Protein AF-A0A970S6J8-F1 (afdb_monomer_lite)

Sequence (85 aa):
MQQLNPSEISALIKQRIGDLDTSATAKNEGTIVMVSDGIVRIHGLADAMYGEMIEFDGGLFGMALNLEQDSVGVVVLGNYLSLQE

Foldseek 3Di:
DPPPDVVVVVVVVVVCVVPDDPDDDDDWDWDFPDDDPQKTKTFTPQVDDAQDWDADPPRWIWGFHDDDPGITITGTPDDCPVDDD

Structure (mmCIF, N/CA/C/O backbone):
data_AF-A0A970S6J8-F1
#
_entry.id   AF-A0A970S6J8-F1
#
loop_
_atom_site.group_PDB
_atom_site.id
_atom_site.type_symbol
_atom_site.label_atom_id
_atom_site.label_alt_id
_atom_site.label_comp_id
_atom_site.label_asym_id
_atom_site.label_entity_id
_atom_site.label_seq_id
_atom_site.pdbx_PDB_ins_code
_atom_site.Cartn_x
_atom_site.Cartn_y
_atom_site.Cartn_z
_atom_site.occupancy
_atom_site.B_iso_or_equiv
_atom_site.auth_seq_id
_atom_site.auth_comp_id
_atom_site.auth_asym_id
_atom_site.auth_atom_id
_atom_site.pdbx_PDB_model_num
ATOM 1 N N . MET A 1 1 ? -8.567 16.229 38.944 1.00 44.41 1 MET A N 1
ATOM 2 C CA . MET A 1 1 ? -8.095 15.080 38.146 1.00 44.41 1 MET A CA 1
ATOM 3 C C . MET A 1 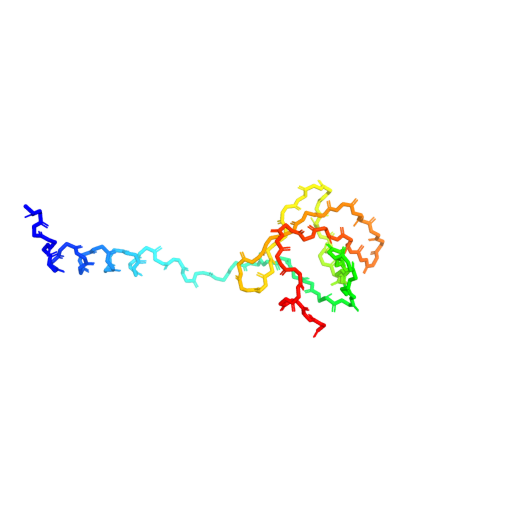1 ? -9.294 14.179 37.936 1.00 44.41 1 MET A C 1
ATOM 5 O O . MET A 1 1 ? -9.836 13.716 38.930 1.00 44.41 1 MET A O 1
ATOM 9 N N . GLN A 1 2 ? -9.791 14.043 36.705 1.00 52.12 2 GLN A N 1
ATOM 10 C CA . GLN A 1 2 ? -10.905 13.130 36.440 1.00 52.12 2 GLN A CA 1
ATOM 11 C C . GLN A 1 2 ? -10.400 11.705 36.682 1.00 52.12 2 GLN A C 1
ATOM 13 O O . GLN A 1 2 ? -9.468 11.253 36.021 1.00 52.12 2 GLN A O 1
ATOM 18 N N . GLN A 1 3 ? -10.948 11.054 37.704 1.00 58.41 3 GLN A N 1
ATOM 19 C CA . GLN A 1 3 ? -10.729 9.641 37.981 1.00 58.41 3 GLN A CA 1
ATOM 20 C C . GLN A 1 3 ? -11.295 8.873 36.783 1.00 58.41 3 GLN A C 1
ATOM 22 O O . GLN A 1 3 ? -12.508 8.853 36.597 1.00 58.41 3 GLN A O 1
ATOM 27 N N . LEU A 1 4 ? -10.434 8.291 35.941 1.00 60.59 4 LEU A N 1
ATOM 28 C CA . LEU A 1 4 ? -10.892 7.317 34.954 1.00 60.59 4 LEU A CA 1
ATOM 29 C C . LEU A 1 4 ? -11.518 6.157 35.731 1.00 60.59 4 LEU A C 1
ATOM 31 O O . LEU A 1 4 ? -10.811 5.416 36.415 1.00 60.59 4 LEU A O 1
ATOM 35 N N . ASN A 1 5 ? -12.840 6.027 35.653 1.00 72.69 5 ASN A N 1
ATOM 36 C CA . ASN A 1 5 ? -13.560 4.933 36.279 1.00 72.69 5 ASN A CA 1
ATOM 37 C C . ASN A 1 5 ? -13.288 3.649 35.474 1.00 72.69 5 ASN A C 1
ATOM 39 O O . ASN A 1 5 ? -13.656 3.579 34.299 1.00 72.69 5 ASN A O 1
ATOM 43 N N . PRO A 1 6 ? -12.698 2.598 36.074 1.00 77.06 6 PRO A N 1
ATOM 44 C CA . PRO A 1 6 ? -12.415 1.335 35.379 1.00 77.06 6 PRO A CA 1
ATOM 45 C C . PRO A 1 6 ?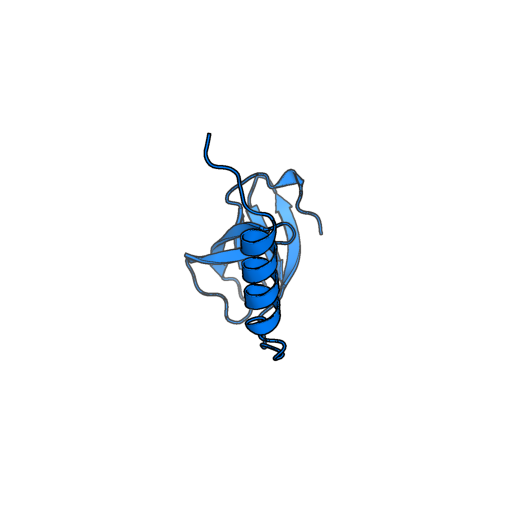 -13.664 0.693 34.752 1.00 77.06 6 PRO A C 1
ATOM 47 O O . PRO A 1 6 ? -13.578 -0.033 33.759 1.00 77.06 6 PRO A O 1
ATOM 50 N N . SER A 1 7 ? -14.837 0.990 35.317 1.00 78.94 7 SER A N 1
ATOM 51 C CA . SER A 1 7 ? -16.143 0.538 34.842 1.00 78.94 7 SER A CA 1
ATOM 52 C C . SER A 1 7 ? -16.494 1.073 33.450 1.00 78.94 7 SER A C 1
ATOM 54 O O . SER A 1 7 ? -17.056 0.330 32.650 1.00 78.94 7 SER A O 1
ATOM 56 N N . GLU A 1 8 ? -16.130 2.318 33.130 1.00 78.69 8 GLU A N 1
ATOM 57 C CA . GLU A 1 8 ? -16.398 2.926 31.816 1.00 78.69 8 GLU A CA 1
ATOM 58 C C . GLU A 1 8 ? -15.495 2.331 30.733 1.00 78.69 8 GLU A C 1
ATOM 60 O O . GLU A 1 8 ? -15.972 1.969 29.659 1.00 78.69 8 GLU A O 1
ATOM 65 N N . ILE A 1 9 ? -14.209 2.129 31.043 1.00 81.12 9 ILE A N 1
ATOM 66 C CA . ILE A 1 9 ? -13.264 1.449 30.143 1.00 81.12 9 ILE A CA 1
ATOM 67 C C . ILE A 1 9 ? -13.745 0.017 29.860 1.00 81.12 9 ILE A C 1
ATOM 69 O O . ILE A 1 9 ? -13.754 -0.430 28.714 1.00 81.12 9 ILE A O 1
ATOM 73 N N . SER A 1 10 ? -14.205 -0.690 30.897 1.00 85.00 10 SER A N 1
ATOM 74 C CA . SER A 1 10 ? -14.727 -2.055 30.766 1.00 85.00 10 SER A CA 1
ATOM 75 C C . SER A 1 10 ? -16.000 -2.115 29.917 1.00 85.00 10 SER A C 1
ATOM 77 O O . SER A 1 10 ? -16.164 -3.043 29.125 1.00 85.00 10 SER A O 1
ATOM 79 N N . ALA A 1 11 ? -16.899 -1.139 30.066 1.00 86.50 11 ALA A N 1
ATOM 80 C CA . ALA A 1 11 ? -18.116 -1.047 29.262 1.00 86.50 11 ALA A CA 1
ATOM 81 C C . ALA A 1 11 ? -17.795 -0.767 27.786 1.00 86.50 11 ALA A C 1
ATOM 83 O O . ALA A 1 11 ? -18.333 -1.443 26.911 1.00 86.50 11 ALA A O 1
ATOM 84 N N . LEU A 1 12 ? -16.856 0.145 27.516 1.00 86.38 12 LEU A N 1
ATOM 85 C CA . LEU A 1 12 ? -16.430 0.488 26.158 1.00 86.38 12 LEU A CA 1
ATOM 86 C C . LEU A 1 12 ? -15.791 -0.703 25.428 1.00 86.38 12 LEU A C 1
ATOM 88 O O . LEU A 1 12 ? -16.086 -0.942 24.258 1.00 86.38 12 LEU A O 1
ATOM 92 N N . ILE A 1 13 ? -14.935 -1.471 26.111 1.00 86.50 13 ILE A N 1
ATOM 93 C CA . ILE A 1 13 ? -14.319 -2.672 25.526 1.00 86.50 13 ILE A CA 1
ATOM 94 C C . ILE A 1 13 ? -15.387 -3.733 25.234 1.00 86.50 13 ILE A C 1
ATOM 96 O O . ILE A 1 13 ? -15.393 -4.299 24.144 1.00 86.50 13 ILE A O 1
ATOM 100 N N . LYS A 1 14 ? -16.324 -3.974 26.165 1.00 87.81 14 LYS A N 1
ATOM 101 C CA . LYS A 1 14 ? -17.433 -4.920 25.944 1.00 87.81 14 LYS A CA 1
ATOM 102 C C . LYS A 1 14 ? -18.303 -4.524 24.756 1.00 87.81 14 LYS A C 1
ATOM 104 O O . LYS A 1 14 ? -18.688 -5.398 23.988 1.00 87.81 14 LYS A O 1
ATOM 109 N N . GLN A 1 15 ? -18.577 -3.232 24.595 1.00 88.50 15 GLN A N 1
ATOM 110 C CA . GLN A 1 15 ? -19.324 -2.725 23.452 1.00 88.50 15 GLN A CA 1
ATOM 111 C C . GLN A 1 15 ? -18.576 -2.988 22.136 1.00 88.50 15 GLN A C 1
ATOM 113 O O . GLN A 1 15 ? -19.145 -3.594 21.240 1.00 88.50 15 GLN A O 1
ATOM 118 N N . ARG A 1 16 ? -17.277 -2.656 22.047 1.00 84.69 16 ARG A N 1
ATOM 119 C CA . ARG A 1 16 ? -16.466 -2.935 20.842 1.00 84.69 16 ARG A CA 1
ATOM 120 C C . ARG A 1 16 ? -16.386 -4.419 20.487 1.00 84.69 16 ARG A C 1
ATOM 122 O O . ARG A 1 16 ? -16.312 -4.745 19.311 1.00 84.69 16 ARG A O 1
ATOM 129 N N . ILE A 1 17 ? -16.369 -5.301 21.487 1.00 86.25 17 ILE A N 1
ATOM 130 C CA . ILE A 1 17 ? -16.405 -6.752 21.263 1.00 86.25 17 ILE A CA 1
ATOM 131 C C . ILE A 1 17 ? -17.779 -7.182 20.733 1.00 86.25 17 ILE A C 1
ATOM 133 O O . ILE A 1 17 ? -17.840 -8.028 19.849 1.00 86.25 17 ILE A O 1
ATOM 137 N N . GLY A 1 18 ? -18.869 -6.615 21.260 1.00 86.88 18 GLY A N 1
ATOM 138 C CA . GLY A 1 18 ? -20.227 -6.902 20.788 1.00 86.88 18 GLY A CA 1
ATOM 139 C C . GLY A 1 18 ? -20.499 -6.395 19.370 1.00 86.88 18 GLY A C 1
ATOM 140 O O . GLY A 1 18 ? -21.197 -7.066 18.617 1.00 86.88 18 GLY A O 1
ATOM 141 N N . ASP A 1 19 ? -19.908 -5.257 19.006 1.00 86.06 19 ASP A N 1
ATOM 142 C CA . ASP A 1 19 ? -20.040 -4.624 17.688 1.00 86.06 19 ASP A CA 1
ATOM 143 C C . ASP A 1 19 ? -19.047 -5.183 16.647 1.00 86.06 19 ASP A C 1
ATOM 145 O O . ASP A 1 19 ? -19.029 -4.727 15.502 1.00 86.06 19 ASP A O 1
ATOM 149 N N . LEU A 1 20 ? -18.193 -6.143 17.023 1.00 82.00 20 LEU A N 1
ATOM 150 C CA . LEU A 1 20 ? -17.241 -6.755 16.101 1.00 82.00 20 LEU A CA 1
ATOM 151 C C . LEU A 1 20 ? -17.990 -7.651 15.109 1.00 82.00 20 LEU A C 1
ATOM 153 O O . LEU A 1 20 ? -18.420 -8.756 15.444 1.00 82.00 20 LEU A O 1
ATOM 157 N N . ASP A 1 21 ? -18.110 -7.181 13.873 1.00 78.94 21 ASP A N 1
ATOM 158 C CA . ASP A 1 21 ? -18.621 -7.988 12.775 1.00 78.94 21 ASP A CA 1
ATOM 159 C C . ASP A 1 21 ? -17.620 -9.111 12.454 1.00 78.94 21 ASP A C 1
ATOM 161 O O . ASP A 1 21 ? -16.452 -8.866 12.150 1.00 78.94 21 ASP A O 1
ATOM 165 N N . THR A 1 22 ? -18.075 -10.357 12.579 1.00 79.38 22 THR A N 1
ATOM 166 C CA . THR A 1 22 ? -17.276 -11.571 12.330 1.00 79.38 22 THR A CA 1
ATOM 167 C C . THR A 1 22 ? -17.545 -12.167 10.950 1.00 79.38 22 THR A C 1
ATOM 169 O O . THR A 1 22 ? -17.059 -13.257 10.639 1.00 79.38 22 THR A O 1
ATOM 172 N N . SER A 1 23 ? -18.334 -11.482 10.119 1.00 81.50 23 SER A N 1
ATOM 173 C CA . SER A 1 23 ? -18.598 -11.918 8.756 1.00 81.50 23 SER A CA 1
ATOM 174 C C . SER A 1 23 ? -17.328 -11.876 7.901 1.00 81.50 23 SER A C 1
ATOM 176 O O . SER A 1 23 ? -16.472 -11.003 8.030 1.00 81.50 23 SER A O 1
ATOM 178 N N . ALA A 1 24 ? -17.183 -12.873 7.028 1.00 75.69 24 ALA A N 1
ATOM 179 C CA . ALA A 1 24 ? -16.077 -12.926 6.087 1.00 75.69 24 ALA A CA 1
ATOM 180 C C . ALA A 1 24 ? -16.357 -11.962 4.928 1.00 75.69 24 ALA A C 1
ATOM 182 O O . ALA A 1 24 ? -17.232 -12.217 4.098 1.00 75.69 24 ALA A O 1
ATOM 183 N N . THR A 1 25 ? -15.616 -10.861 4.864 1.00 75.94 25 THR A N 1
ATOM 184 C CA . THR A 1 25 ? -15.661 -9.937 3.729 1.00 75.94 25 THR A CA 1
ATOM 185 C C . THR A 1 25 ? -14.671 -10.396 2.668 1.00 75.94 25 THR A C 1
ATOM 187 O O . THR A 1 25 ? -13.490 -10.577 2.960 1.00 75.94 25 THR A O 1
ATOM 190 N N . ALA A 1 26 ? -15.129 -10.563 1.427 1.00 78.56 26 ALA A N 1
ATOM 191 C CA . ALA A 1 26 ? -14.217 -10.749 0.307 1.00 78.56 26 ALA A CA 1
ATOM 192 C C . ALA A 1 26 ? -13.412 -9.456 0.113 1.00 78.56 26 ALA A C 1
ATOM 194 O O . ALA A 1 26 ? -13.994 -8.386 -0.078 1.00 78.56 26 ALA A O 1
ATOM 195 N N . LYS A 1 27 ? -12.087 -9.556 0.197 1.00 83.44 27 LYS A N 1
ATOM 196 C CA . LYS A 1 27 ? -11.159 -8.464 -0.091 1.00 83.44 27 LYS A CA 1
ATOM 197 C C . LYS A 1 27 ? -10.322 -8.825 -1.306 1.00 83.44 27 LYS A C 1
ATOM 199 O O . LYS A 1 27 ? -10.076 -10.001 -1.566 1.00 83.44 27 LYS A O 1
ATOM 204 N N . ASN A 1 28 ? -9.916 -7.803 -2.049 1.00 85.81 28 ASN A N 1
ATOM 205 C CA . ASN A 1 28 ? -8.919 -7.975 -3.087 1.00 85.81 28 ASN A CA 1
ATOM 206 C C . ASN A 1 28 ? -7.538 -7.887 -2.440 1.00 85.81 28 ASN A C 1
ATOM 208 O O . ASN A 1 28 ? -7.263 -6.947 -1.695 1.00 85.81 28 ASN A O 1
ATOM 212 N N . GLU A 1 29 ? -6.700 -8.876 -2.702 1.00 88.94 29 GLU A N 1
ATOM 213 C CA . GLU A 1 29 ? -5.378 -9.006 -2.103 1.00 88.94 29 GLU A CA 1
ATOM 214 C C . GLU A 1 29 ? -4.338 -9.160 -3.214 1.00 88.94 29 GLU A C 1
ATOM 216 O O . GLU A 1 29 ? -4.635 -9.571 -4.341 1.00 88.94 29 GLU A O 1
ATOM 221 N N . GLY A 1 30 ? -3.103 -8.793 -2.903 1.00 90.44 30 GLY A N 1
ATOM 222 C CA . GLY A 1 30 ? -1.978 -8.930 -3.812 1.00 90.44 30 GLY A CA 1
ATOM 223 C C . GLY A 1 30 ? -0.697 -9.198 -3.042 1.00 90.44 30 GLY A C 1
ATOM 224 O O . GLY A 1 30 ? -0.637 -9.017 -1.828 1.00 90.44 30 GLY A O 1
ATOM 225 N N . THR A 1 31 ? 0.332 -9.632 -3.759 1.00 91.62 31 THR A N 1
ATOM 226 C CA . THR A 1 31 ? 1.642 -9.950 -3.182 1.00 91.62 31 THR A CA 1
ATOM 227 C C . THR A 1 31 ? 2.667 -8.931 -3.647 1.00 91.62 31 THR A C 1
ATOM 229 O O . THR A 1 31 ? 2.705 -8.570 -4.827 1.00 91.62 31 THR A O 1
ATOM 232 N N . ILE A 1 32 ? 3.496 -8.453 -2.723 1.00 92.44 32 ILE A N 1
ATOM 233 C CA . ILE A 1 32 ? 4.600 -7.553 -3.043 1.00 92.44 32 ILE A CA 1
ATOM 234 C C . ILE A 1 32 ? 5.643 -8.345 -3.833 1.00 92.44 32 ILE A C 1
ATOM 236 O O . ILE A 1 32 ? 6.087 -9.394 -3.398 1.00 92.44 32 ILE A O 1
ATOM 240 N N . VAL A 1 33 ? 6.027 -7.846 -5.005 1.00 92.75 33 VAL A N 1
ATOM 241 C CA . VAL A 1 33 ? 7.076 -8.453 -5.847 1.00 92.75 33 VAL A CA 1
ATOM 242 C C . VAL A 1 33 ? 8.358 -7.628 -5.803 1.00 92.75 33 VAL A C 1
ATOM 244 O O . VAL A 1 33 ? 9.452 -8.129 -6.039 1.00 92.75 33 VAL A O 1
ATOM 247 N N . MET A 1 34 ? 8.239 -6.326 -5.547 1.00 90.31 34 MET A N 1
ATOM 248 C CA . MET A 1 34 ? 9.383 -5.426 -5.488 1.00 90.31 34 MET A CA 1
ATOM 249 C C . MET A 1 34 ? 9.084 -4.248 -4.569 1.00 90.31 34 MET A C 1
ATOM 251 O O . MET A 1 34 ? 7.997 -3.673 -4.625 1.00 90.31 34 MET A O 1
ATOM 255 N N . VAL A 1 35 ? 10.093 -3.844 -3.800 1.00 91.69 35 VAL A N 1
ATOM 256 C CA . VAL A 1 35 ? 10.128 -2.583 -3.057 1.00 91.69 35 VAL A CA 1
ATOM 257 C C . VAL A 1 35 ? 11.384 -1.817 -3.474 1.00 91.69 35 VAL A C 1
ATOM 259 O O . VAL A 1 35 ? 12.495 -2.338 -3.380 1.00 91.69 35 VAL A O 1
ATOM 262 N N . SE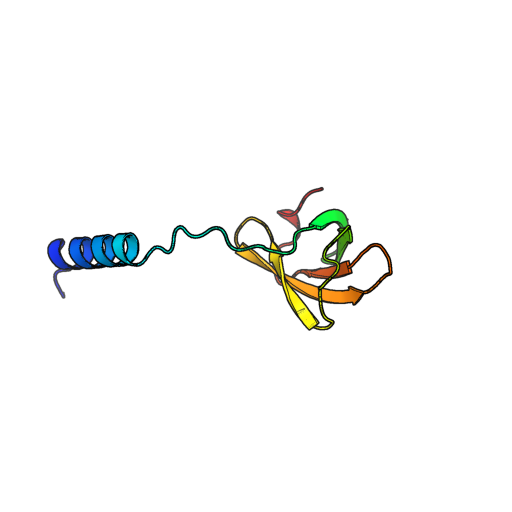R A 1 36 ? 11.226 -0.584 -3.953 1.00 90.50 36 SER A N 1
ATOM 263 C CA . SER A 1 36 ? 12.338 0.271 -4.377 1.00 90.50 36 SER A CA 1
ATOM 264 C C . SER A 1 36 ? 12.022 1.742 -4.121 1.00 90.50 36 SER A C 1
ATOM 266 O O . SER A 1 36 ? 11.062 2.265 -4.670 1.00 90.50 36 SER A O 1
ATOM 268 N N . ASP A 1 37 ? 12.822 2.397 -3.275 1.00 89.88 37 ASP A N 1
ATOM 269 C CA . ASP A 1 37 ? 12.761 3.841 -2.981 1.00 89.88 37 ASP A CA 1
ATOM 270 C C . ASP A 1 37 ? 11.334 4.400 -2.772 1.00 89.88 37 ASP A C 1
ATOM 272 O O . ASP A 1 37 ? 10.924 5.396 -3.363 1.00 89.88 37 ASP A O 1
ATOM 276 N N . GLY A 1 38 ? 10.531 3.709 -1.955 1.00 88.19 38 GLY A N 1
ATOM 277 C CA . GLY A 1 38 ? 9.146 4.104 -1.664 1.00 88.19 38 GLY A CA 1
ATOM 278 C C . GLY A 1 38 ? 8.112 3.738 -2.737 1.00 88.19 38 GLY A C 1
ATOM 279 O O . GLY A 1 38 ? 6.929 4.018 -2.549 1.00 88.19 38 GLY A O 1
ATOM 280 N N . ILE A 1 39 ? 8.522 3.083 -3.823 1.00 92.56 39 ILE A N 1
ATOM 281 C CA . ILE A 1 39 ? 7.643 2.479 -4.828 1.00 92.56 39 ILE A CA 1
ATOM 282 C C . ILE A 1 39 ? 7.573 0.973 -4.577 1.00 92.56 39 ILE A C 1
ATOM 284 O O . ILE A 1 39 ? 8.591 0.290 -4.468 1.00 92.56 39 ILE A O 1
ATOM 288 N N . VAL A 1 40 ? 6.358 0.448 -4.510 1.00 93.44 40 VAL A N 1
ATOM 289 C CA . VAL A 1 40 ? 6.070 -0.972 -4.331 1.00 93.44 40 VAL A CA 1
ATOM 290 C C . VAL A 1 40 ? 5.337 -1.477 -5.560 1.00 93.44 40 VAL A C 1
ATOM 292 O O . VAL A 1 40 ? 4.393 -0.846 -6.033 1.00 93.44 40 VAL A O 1
ATOM 295 N N . ARG A 1 41 ? 5.766 -2.621 -6.085 1.00 93.38 41 ARG A N 1
ATOM 296 C CA . ARG A 1 41 ? 5.085 -3.309 -7.181 1.00 93.38 41 ARG A CA 1
ATOM 297 C C . ARG A 1 41 ? 4.369 -4.521 -6.612 1.00 93.38 41 ARG A C 1
ATOM 299 O O . ARG A 1 41 ? 5.012 -5.412 -6.060 1.00 93.38 41 ARG A O 1
ATOM 306 N N . ILE A 1 42 ? 3.051 -4.535 -6.751 1.00 93.94 42 ILE A N 1
ATOM 307 C CA . ILE A 1 42 ? 2.179 -5.586 -6.230 1.00 93.94 42 ILE A CA 1
ATOM 308 C C . ILE A 1 42 ? 1.634 -6.382 -7.410 1.00 93.94 42 ILE A C 1
ATOM 310 O O . ILE A 1 42 ? 1.134 -5.795 -8.365 1.00 93.94 42 ILE A O 1
ATOM 314 N N . HIS A 1 43 ? 1.735 -7.705 -7.360 1.00 93.25 43 HIS A N 1
ATOM 315 C CA . HIS A 1 43 ? 1.045 -8.596 -8.290 1.00 93.25 43 HIS A CA 1
ATOM 316 C C . HIS A 1 43 ? -0.337 -8.951 -7.736 1.00 93.25 43 HIS A C 1
ATOM 318 O O . HIS A 1 43 ? -0.471 -9.225 -6.543 1.00 93.25 43 HIS A O 1
ATOM 324 N N . GLY A 1 44 ? -1.359 -8.956 -8.591 1.00 89.75 44 GLY A N 1
ATOM 325 C CA . GLY A 1 44 ? -2.757 -9.104 -8.175 1.00 89.75 44 GLY A CA 1
ATOM 326 C C . GLY A 1 44 ? -3.470 -7.756 -8.099 1.00 89.75 44 GLY A C 1
ATOM 327 O O . GLY A 1 44 ? -3.218 -6.893 -8.939 1.00 89.75 44 GLY A O 1
ATOM 328 N N . LEU A 1 45 ? -4.366 -7.588 -7.118 1.00 89.81 45 LEU A N 1
ATOM 329 C CA . LEU A 1 45 ? -5.202 -6.387 -6.976 1.00 89.81 45 LEU A CA 1
ATOM 330 C C . LEU A 1 45 ? -5.965 -6.030 -8.266 1.00 89.81 45 LEU A C 1
ATOM 332 O O . LEU A 1 45 ? -5.954 -4.889 -8.722 1.00 89.81 45 LEU A O 1
ATOM 336 N N . ALA A 1 46 ? -6.635 -7.020 -8.863 1.00 85.38 46 ALA A N 1
ATOM 337 C CA . ALA A 1 46 ? -7.278 -6.892 -10.176 1.00 85.38 46 ALA A CA 1
ATOM 338 C C . ALA A 1 46 ? -8.353 -5.789 -10.261 1.00 85.38 46 ALA A C 1
ATOM 340 O O . ALA A 1 46 ? -8.610 -5.267 -11.343 1.00 85.38 46 ALA A O 1
ATOM 341 N N . ASP A 1 47 ? -8.956 -5.430 -9.128 1.00 88.00 47 ASP A N 1
ATOM 342 C CA . ASP A 1 47 ? -10.013 -4.420 -9.040 1.00 88.00 47 ASP A CA 1
ATOM 343 C C . ASP A 1 47 ? -9.488 -3.072 -8.519 1.00 88.00 47 ASP A C 1
ATOM 345 O O . ASP A 1 47 ? -10.289 -2.175 -8.256 1.00 88.00 47 ASP A O 1
ATOM 349 N N . ALA A 1 48 ? -8.167 -2.917 -8.349 1.00 90.81 48 ALA A N 1
ATOM 350 C CA . ALA A 1 48 ? -7.599 -1.675 -7.841 1.00 90.81 48 ALA A CA 1
ATOM 351 C C . ALA A 1 48 ? -7.806 -0.519 -8.821 1.00 90.81 48 ALA A C 1
ATOM 353 O O . ALA A 1 48 ? -7.588 -0.633 -10.033 1.00 90.81 48 ALA A O 1
ATOM 354 N N . MET A 1 49 ? -8.188 0.630 -8.274 1.00 92.31 49 MET A N 1
ATOM 355 C CA . MET A 1 49 ? -8.429 1.843 -9.047 1.00 92.31 49 MET A CA 1
ATOM 356 C C . MET A 1 49 ? -7.264 2.824 -8.932 1.00 92.31 49 MET A C 1
ATOM 358 O O . MET A 1 49 ? -6.543 2.889 -7.937 1.00 92.31 49 MET A O 1
ATOM 362 N N . TYR A 1 50 ? -7.088 3.646 -9.966 1.00 94.00 50 TYR A N 1
ATOM 363 C CA . TYR A 1 50 ? -6.086 4.704 -9.935 1.00 94.00 50 TYR A CA 1
ATOM 364 C C . TYR A 1 50 ? -6.403 5.692 -8.804 1.00 94.00 50 TYR A C 1
ATOM 366 O O . TYR A 1 50 ? -7.519 6.207 -8.714 1.00 94.00 50 TYR A O 1
ATOM 374 N N . GLY A 1 51 ? -5.409 5.981 -7.967 1.00 93.06 51 GLY A N 1
ATOM 375 C CA . GLY A 1 51 ? -5.538 6.854 -6.803 1.00 93.06 51 GLY A CA 1
ATOM 376 C C . GLY A 1 51 ? -6.176 6.193 -5.579 1.00 93.06 51 GLY A C 1
ATOM 377 O O . GLY A 1 51 ? -6.431 6.883 -4.594 1.00 93.06 51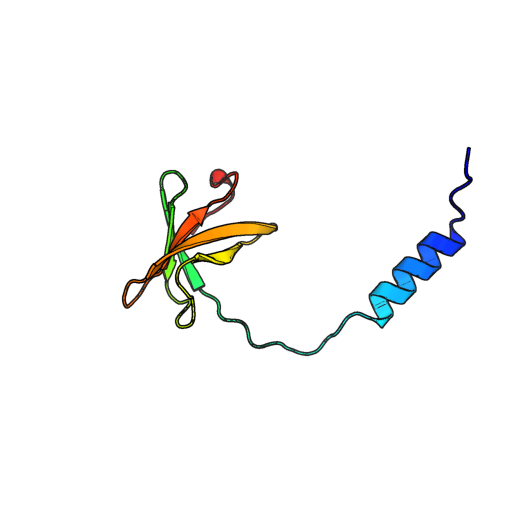 GLY A O 1
ATOM 378 N N . GLU A 1 52 ? -6.438 4.886 -5.615 1.00 93.88 52 GLU A N 1
ATOM 379 C CA . GLU A 1 52 ? -6.948 4.151 -4.459 1.00 93.88 52 GLU A CA 1
ATOM 380 C C . GLU A 1 52 ? -5.885 4.021 -3.361 1.00 93.88 52 GLU A C 1
ATOM 382 O O . GLU A 1 52 ? -4.684 3.920 -3.639 1.00 93.88 52 GLU A O 1
ATOM 387 N N . MET A 1 53 ? -6.335 4.030 -2.103 1.00 93.75 53 MET A N 1
ATOM 388 C CA . MET A 1 53 ? -5.476 3.734 -0.962 1.00 93.75 53 MET A CA 1
ATOM 389 C C . MET A 1 53 ? -5.395 2.229 -0.742 1.00 93.75 53 MET A C 1
ATOM 391 O O . MET A 1 53 ? -6.404 1.579 -0.485 1.00 93.75 53 MET A O 1
ATOM 395 N N . ILE A 1 54 ? -4.177 1.707 -0.776 1.00 92.88 54 ILE A N 1
ATOM 396 C CA . ILE A 1 54 ? -3.874 0.311 -0.490 1.00 92.88 54 ILE A CA 1
ATOM 397 C C . ILE A 1 54 ? -3.297 0.235 0.918 1.00 92.88 54 ILE A C 1
ATOM 399 O O . ILE A 1 54 ? -2.355 0.957 1.257 1.00 92.88 54 ILE A O 1
ATOM 403 N N . GLU A 1 55 ? -3.895 -0.619 1.740 1.00 92.00 55 GLU A N 1
ATOM 404 C CA . GLU A 1 55 ? -3.407 -0.942 3.075 1.00 92.00 55 GLU A CA 1
ATOM 405 C C . GLU A 1 55 ? -2.368 -2.063 2.979 1.00 92.00 55 GLU A C 1
ATOM 407 O O . GLU A 1 55 ? -2.584 -3.076 2.314 1.00 92.00 55 GLU A O 1
ATOM 412 N N . PHE A 1 56 ? -1.241 -1.864 3.649 1.00 91.19 56 PHE A N 1
ATOM 413 C CA . PHE A 1 56 ? -0.191 -2.851 3.837 1.00 91.19 56 PHE A CA 1
ATOM 414 C C . PHE A 1 56 ? -0.213 -3.390 5.267 1.00 91.19 56 PHE A C 1
ATOM 416 O O . PHE A 1 56 ? -0.731 -2.756 6.196 1.00 91.19 56 PHE A O 1
ATOM 423 N N . ASP A 1 57 ? 0.460 -4.521 5.459 1.00 84.69 57 ASP A N 1
ATOM 424 C CA . ASP A 1 57 ? 0.700 -5.076 6.783 1.00 84.69 57 ASP A CA 1
ATOM 425 C C . ASP A 1 57 ? 1.362 -4.051 7.716 1.00 84.69 57 ASP A C 1
ATOM 427 O O . ASP A 1 57 ? 2.276 -3.309 7.350 1.00 84.69 57 ASP A O 1
ATOM 431 N N . GLY A 1 58 ? 0.875 -4.003 8.957 1.00 82.62 58 GLY A N 1
ATOM 432 C CA . GLY A 1 58 ? 1.336 -3.038 9.956 1.00 82.62 58 GLY A CA 1
ATOM 433 C C . GLY A 1 58 ? 0.639 -1.674 9.900 1.00 82.62 58 GLY A C 1
ATOM 434 O O . GLY A 1 58 ? 1.078 -0.755 10.592 1.00 82.62 58 GLY A O 1
ATOM 435 N N . GLY A 1 59 ? -0.447 -1.539 9.130 1.00 86.38 59 GLY A N 1
ATOM 436 C CA . GLY A 1 59 ? -1.255 -0.314 9.070 1.00 86.38 59 GLY A CA 1
ATOM 437 C C . GLY A 1 59 ? -0.581 0.816 8.291 1.00 86.38 59 GLY A C 1
ATOM 438 O O . GLY A 1 59 ? -0.846 1.995 8.538 1.00 86.38 59 GLY A O 1
ATOM 439 N N . LEU A 1 60 ? 0.334 0.459 7.388 1.00 90.81 60 LEU A N 1
ATOM 440 C CA . LEU A 1 60 ? 0.949 1.388 6.453 1.00 90.81 60 LEU A CA 1
ATOM 441 C C . LEU A 1 60 ? 0.044 1.531 5.229 1.00 90.81 60 LEU A C 1
ATOM 443 O O . LEU A 1 60 ? -0.602 0.577 4.813 1.00 90.81 60 LEU A O 1
ATOM 447 N N . PHE A 1 61 ? 0.016 2.717 4.634 1.00 93.25 61 PHE A N 1
ATOM 448 C CA . PHE A 1 61 ? -0.804 2.981 3.459 1.00 93.25 61 PHE A CA 1
ATOM 449 C C . PHE A 1 61 ? 0.064 3.372 2.275 1.00 93.25 61 PHE A C 1
ATOM 451 O O . PHE A 1 61 ? 1.124 3.981 2.431 1.00 93.25 61 PHE A O 1
ATOM 458 N N . GLY A 1 62 ? -0.411 3.057 1.080 1.00 94.38 62 GLY A N 1
ATOM 459 C CA . GLY A 1 62 ? 0.127 3.584 -0.161 1.00 94.38 62 GLY A CA 1
ATOM 460 C C . GLY A 1 62 ? -0.973 3.946 -1.139 1.00 94.38 62 GLY A C 1
ATOM 461 O O . GLY A 1 62 ? -2.144 3.658 -0.916 1.00 94.38 62 GLY A O 1
ATOM 462 N N . MET A 1 63 ? -0.587 4.608 -2.220 1.00 95.38 63 MET A N 1
ATOM 463 C CA . MET A 1 63 ? -1.497 5.067 -3.260 1.00 95.38 63 MET A CA 1
ATOM 464 C C . MET A 1 63 ? -1.182 4.373 -4.578 1.00 95.38 63 MET A C 1
ATOM 466 O O . MET A 1 63 ? -0.034 4.403 -5.027 1.00 95.38 63 MET A O 1
ATOM 470 N N . ALA A 1 64 ? -2.191 3.770 -5.202 1.00 95.75 64 ALA A N 1
ATOM 471 C CA . ALA A 1 64 ? -2.055 3.162 -6.520 1.00 95.75 64 ALA A CA 1
ATOM 472 C C . ALA A 1 64 ? -1.870 4.254 -7.586 1.00 95.75 64 ALA A C 1
ATOM 474 O O . ALA A 1 64 ? -2.782 5.036 -7.847 1.00 95.75 64 ALA A O 1
ATOM 475 N N . LEU A 1 65 ? -0.689 4.320 -8.205 1.00 94.38 65 LEU A N 1
ATOM 476 C CA . LEU A 1 65 ? -0.370 5.314 -9.241 1.00 94.38 65 LEU A CA 1
ATOM 477 C C . LEU A 1 65 ? -0.174 4.700 -10.626 1.00 94.38 65 LEU A C 1
ATOM 479 O O . LEU A 1 65 ? -0.306 5.404 -11.622 1.00 94.38 65 LEU A O 1
ATOM 483 N N . ASN A 1 66 ? 0.142 3.410 -10.711 1.00 91.75 66 ASN A N 1
ATOM 484 C CA . ASN A 1 66 ? 0.277 2.724 -11.990 1.00 91.75 66 ASN A CA 1
ATOM 485 C C . ASN A 1 66 ? -0.537 1.432 -11.982 1.00 91.75 66 ASN A C 1
ATOM 487 O O . ASN A 1 66 ? -0.416 0.646 -11.048 1.00 91.75 66 ASN A O 1
ATOM 491 N N . LEU A 1 67 ? -1.340 1.216 -13.021 1.00 92.88 67 LEU A N 1
ATOM 492 C CA . LEU A 1 67 ? -2.131 0.003 -13.213 1.00 92.88 67 LEU A CA 1
ATOM 493 C C . LEU A 1 67 ? -1.628 -0.682 -14.484 1.00 92.88 67 LEU A C 1
ATOM 495 O O . LEU A 1 67 ? -1.933 -0.252 -15.596 1.00 92.88 67 LEU A O 1
ATOM 499 N N . GLU A 1 68 ? -0.809 -1.712 -14.316 1.00 90.00 68 GLU A N 1
ATOM 500 C CA . GLU A 1 68 ? -0.366 -2.578 -15.405 1.00 90.00 68 GLU A CA 1
ATOM 501 C C . GLU A 1 68 ? -1.258 -3.823 -15.475 1.00 90.00 68 GLU A C 1
ATOM 503 O O . GLU A 1 68 ? -2.018 -4.111 -14.555 1.00 90.00 68 GLU A O 1
ATOM 508 N N . GLN A 1 69 ? -1.149 -4.585 -16.565 1.00 85.38 69 GLN A N 1
ATOM 509 C CA . GLN A 1 69 ? -1.984 -5.769 -16.791 1.00 85.38 69 GLN A CA 1
ATOM 510 C C . GLN A 1 69 ? -1.859 -6.815 -15.673 1.00 85.38 69 GLN A C 1
ATOM 512 O O . GLN A 1 69 ? -2.859 -7.405 -15.277 1.00 85.38 69 GLN A O 1
ATOM 517 N N . ASP A 1 70 ? -0.642 -6.993 -15.154 1.00 87.00 70 ASP A N 1
ATOM 518 C CA . ASP A 1 70 ? -0.326 -8.013 -14.152 1.00 87.00 70 ASP A CA 1
ATOM 519 C C . ASP A 1 70 ? 0.209 -7.409 -12.843 1.00 87.00 70 ASP A C 1
ATOM 521 O O . ASP A 1 70 ? 0.662 -8.142 -11.965 1.00 87.00 70 ASP A O 1
ATOM 525 N N . SER A 1 71 ? 0.242 -6.081 -12.694 1.00 91.56 71 SER A N 1
ATOM 526 C CA . SER A 1 71 ? 0.760 -5.476 -11.463 1.00 91.56 71 SER A CA 1
ATOM 527 C C . SER A 1 71 ? 0.302 -4.049 -11.231 1.00 91.56 71 SER A C 1
ATOM 529 O O . SER A 1 71 ? 0.127 -3.277 -12.169 1.00 91.56 71 SER A O 1
ATOM 531 N N . VAL A 1 72 ? 0.247 -3.669 -9.963 1.00 94.75 72 VAL A N 1
ATOM 532 C CA . VAL A 1 72 ? -0.061 -2.317 -9.513 1.00 94.75 72 VAL A CA 1
ATOM 533 C C . VAL A 1 72 ? 1.194 -1.683 -8.920 1.00 94.75 72 VAL A C 1
ATOM 535 O O . VAL A 1 72 ? 1.852 -2.255 -8.050 1.00 94.75 72 VAL A O 1
ATOM 538 N N . GLY A 1 73 ? 1.539 -0.494 -9.408 1.00 94.56 73 GLY A N 1
ATOM 539 C CA . GLY A 1 73 ? 2.572 0.360 -8.835 1.00 94.56 73 GLY A CA 1
ATOM 540 C C . GLY A 1 73 ? 1.974 1.259 -7.761 1.00 94.56 73 GLY A C 1
ATOM 541 O O . GLY A 1 73 ? 1.113 2.095 -8.051 1.00 94.56 73 GLY A O 1
ATOM 542 N N . VAL A 1 74 ? 2.450 1.099 -6.532 1.00 95.62 74 VAL A N 1
ATOM 543 C CA . VAL A 1 74 ? 1.956 1.785 -5.340 1.00 95.62 74 VAL A CA 1
ATOM 544 C C . VAL A 1 74 ? 3.061 2.650 -4.757 1.00 95.62 74 VAL A C 1
ATOM 546 O O . VAL A 1 74 ? 4.172 2.177 -4.540 1.00 95.62 74 VAL A O 1
ATOM 549 N N . VAL A 1 75 ? 2.763 3.914 -4.470 1.00 95.06 75 VAL A N 1
ATOM 550 C CA . VAL A 1 75 ? 3.677 4.786 -3.721 1.00 95.06 75 VAL A CA 1
ATOM 551 C C . VAL A 1 75 ? 3.330 4.730 -2.246 1.00 95.06 75 VAL A C 1
ATOM 553 O O . VAL A 1 75 ? 2.192 4.992 -1.861 1.00 95.06 75 VAL A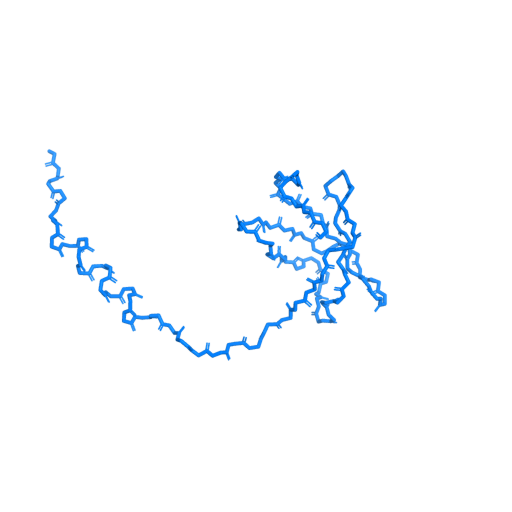 O 1
ATOM 556 N N . VAL A 1 76 ? 4.314 4.397 -1.420 1.00 94.06 76 VAL A N 1
ATOM 557 C CA . VAL A 1 76 ? 4.156 4.227 0.024 1.00 94.06 76 VAL A CA 1
ATOM 558 C C . VAL A 1 76 ? 4.103 5.586 0.716 1.00 94.06 76 VAL A C 1
ATOM 560 O O . VAL A 1 76 ? 4.979 6.432 0.543 1.00 94.06 76 VAL A O 1
ATOM 563 N N . LEU A 1 77 ? 3.092 5.779 1.558 1.00 91.44 77 LEU A N 1
ATOM 564 C CA . LEU A 1 77 ? 2.902 6.973 2.375 1.00 91.44 77 LEU A CA 1
ATOM 565 C C . LEU A 1 77 ? 3.441 6.716 3.788 1.00 91.44 77 LEU A C 1
ATOM 567 O O . LEU A 1 77 ? 2.692 6.618 4.757 1.00 91.44 77 LEU A O 1
ATOM 571 N N . GLY A 1 78 ? 4.761 6.575 3.906 1.00 89.19 78 GLY A N 1
ATOM 572 C CA . GLY A 1 78 ? 5.425 6.359 5.191 1.00 89.19 78 GLY A CA 1
ATOM 573 C C . GLY A 1 78 ? 6.767 5.647 5.065 1.00 89.19 78 GLY A C 1
ATOM 574 O O . GLY A 1 78 ? 7.473 5.789 4.069 1.00 89.19 78 GLY A O 1
ATOM 575 N N . ASN A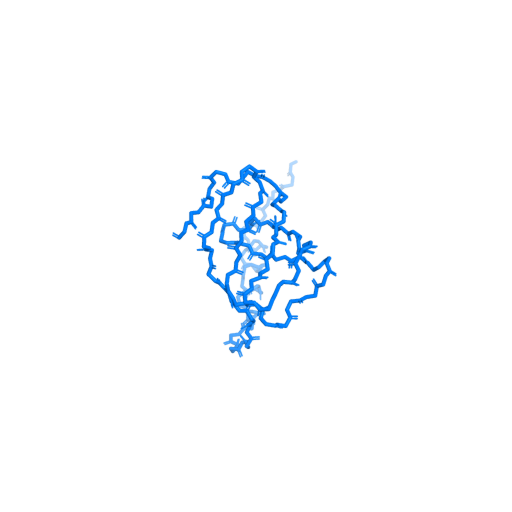 1 79 ? 7.144 4.898 6.104 1.00 88.19 79 ASN A N 1
ATOM 576 C CA . ASN A 1 79 ? 8.413 4.178 6.129 1.00 88.19 79 ASN A CA 1
ATOM 577 C C . ASN A 1 79 ? 8.307 2.867 5.340 1.00 88.19 79 ASN A C 1
ATOM 579 O O . ASN A 1 79 ? 7.778 1.883 5.845 1.00 88.19 79 ASN A O 1
ATOM 583 N N . TYR A 1 80 ? 8.843 2.846 4.122 1.00 86.38 80 TYR A N 1
ATOM 584 C CA . TYR A 1 80 ? 8.815 1.659 3.264 1.00 86.38 80 TYR A CA 1
ATOM 585 C C . TYR A 1 80 ? 9.778 0.545 3.708 1.00 86.38 80 TYR A C 1
ATOM 587 O O . TYR A 1 80 ? 9.653 -0.576 3.231 1.00 86.38 80 TYR A O 1
ATOM 595 N N . LEU A 1 81 ? 10.726 0.812 4.620 1.00 86.06 81 LEU A N 1
ATOM 596 C CA . LEU A 1 81 ? 11.727 -0.178 5.055 1.00 86.06 81 LEU A CA 1
ATOM 597 C C . LEU A 1 81 ? 11.130 -1.341 5.859 1.00 86.06 81 LEU A C 1
ATOM 599 O O . LEU A 1 81 ? 11.803 -2.347 6.071 1.00 86.06 81 LEU A O 1
ATOM 603 N N . SER A 1 82 ? 9.895 -1.200 6.343 1.00 82.94 82 SER A N 1
ATOM 604 C CA . SER A 1 82 ? 9.169 -2.288 6.998 1.00 82.94 82 SER A CA 1
ATOM 605 C C . SER A 1 82 ? 8.520 -3.256 6.011 1.00 82.94 82 SER A C 1
ATOM 607 O O . SER A 1 82 ? 8.085 -4.322 6.437 1.00 82.94 82 SER A O 1
ATOM 609 N N . LEU A 1 83 ? 8.436 -2.897 4.727 1.00 82.75 83 LEU A N 1
ATOM 610 C CA . LEU A 1 83 ? 7.852 -3.742 3.692 1.00 82.75 83 LEU A CA 1
ATOM 611 C C . LEU A 1 83 ? 8.912 -4.682 3.119 1.00 82.75 83 LEU A C 1
ATOM 613 O O . LEU A 1 83 ? 10.040 -4.272 2.843 1.00 82.75 83 LEU A O 1
ATOM 617 N N . GLN A 1 84 ? 8.531 -5.941 2.937 1.00 75.25 84 GLN A N 1
ATOM 618 C CA . GLN A 1 84 ? 9.346 -6.980 2.312 1.00 75.25 84 GLN A CA 1
ATOM 619 C C . GLN A 1 84 ? 8.482 -7.763 1.316 1.00 75.25 84 GLN A C 1
ATOM 621 O O . GLN A 1 84 ? 7.259 -7.623 1.328 1.00 75.25 84 GLN A O 1
ATOM 626 N N . GLU A 1 85 ? 9.144 -8.513 0.433 1.00 68.19 85 GLU A N 1
ATOM 627 C CA . GLU A 1 85 ? 8.515 -9.505 -0.455 1.00 68.19 85 GLU A CA 1
ATOM 628 C C . GLU A 1 85 ? 7.829 -10.620 0.348 1.00 68.19 85 GLU A C 1
ATOM 630 O O . GLU A 1 85 ? 8.440 -11.088 1.341 1.00 68.19 85 GLU A O 1
#

pLDDT: mean 86.24, std 9.36, range [44.41, 95.75]

Secondary structure (DSSP, 8-state):
-----HHHHHHHHHHHHHT----------EEEEEEETTEEEEEE-TTPPTTPEEEETTTEEEEEEEE-SSEEEEEESS-GGG---

Radius of gyration: 18.47 Å; chains: 1; bounding box: 33×28×55 Å